Protein AF-A0A966PSP2-F1 (afdb_monomer_lite)

Foldseek 3Di:
DPPPAAAFPDWDWKWWWDFDDDPNHTDDVRTDIGTAAEDDPVRVVPDPDQAAEDQAFRYWYWADDDRHIDIRTPPHHPDTDMDTDGHGDQDDDPDPPDDGDDPPLVVQLVVLVVVLVCCVVPPPPDPVVNVVSVVSNVVSVVVVCVVPDDDDDDDDDRVVVVPDDDPPPVVVVPPDDD

Structure (mmCIF, N/CA/C/O backbone):
data_AF-A0A966PSP2-F1
#
_entry.id   AF-A0A966PSP2-F1
#
loop_
_atom_site.group_PDB
_atom_site.id
_atom_site.type_symbol
_atom_site.label_atom_id
_atom_site.label_alt_id
_atom_site.label_comp_id
_atom_site.label_asym_id
_atom_site.label_entity_id
_atom_site.label_seq_id
_atom_site.pdbx_PDB_ins_code
_atom_site.Cartn_x
_atom_site.Cartn_y
_atom_site.Cartn_z
_atom_site.occupancy
_atom_site.B_iso_or_equiv
_atom_site.auth_seq_id
_atom_site.auth_comp_id
_atom_site.auth_asym_id
_atom_site.auth_atom_id
_atom_site.pdbx_PDB_model_num
ATOM 1 N N . ILE A 1 1 ? 14.839 -14.785 12.784 1.00 37.47 1 ILE A N 1
ATOM 2 C CA . ILE A 1 1 ? 13.387 -14.972 12.553 1.00 37.47 1 ILE A CA 1
ATOM 3 C C . ILE A 1 1 ? 13.101 -14.516 11.134 1.00 37.47 1 ILE A C 1
ATOM 5 O O . ILE A 1 1 ? 13.043 -13.318 10.885 1.00 37.47 1 ILE A O 1
ATOM 9 N N . THR A 1 2 ? 13.016 -15.455 10.194 1.00 38.09 2 THR A N 1
ATOM 10 C CA . THR A 1 2 ? 12.579 -15.176 8.820 1.00 38.09 2 THR A CA 1
ATOM 11 C C . THR A 1 2 ? 11.066 -15.062 8.875 1.00 38.09 2 THR A C 1
ATOM 13 O O . THR A 1 2 ? 10.329 -16.026 8.717 1.00 38.09 2 THR A O 1
ATOM 16 N N . ALA A 1 3 ? 10.607 -13.889 9.283 1.00 43.69 3 ALA A N 1
ATOM 17 C CA . ALA A 1 3 ? 9.203 -13.560 9.303 1.00 43.69 3 ALA A CA 1
ATOM 18 C C . ALA A 1 3 ? 8.722 -13.541 7.847 1.00 43.69 3 ALA A C 1
ATOM 20 O O . ALA A 1 3 ? 8.945 -12.547 7.160 1.00 43.69 3 ALA A O 1
ATOM 21 N N . TYR A 1 4 ? 8.093 -14.623 7.378 1.00 49.03 4 TYR A N 1
ATOM 22 C CA . TYR A 1 4 ? 7.343 -14.592 6.126 1.00 49.03 4 TYR A CA 1
ATOM 23 C C . TYR A 1 4 ? 6.356 -13.430 6.241 1.00 49.03 4 TYR A C 1
ATOM 25 O O . TYR A 1 4 ? 5.572 -13.350 7.189 1.00 49.03 4 TYR A O 1
ATOM 33 N N . TYR A 1 5 ? 6.527 -12.430 5.384 1.00 59.28 5 TYR A N 1
ATOM 34 C CA . TYR A 1 5 ? 5.591 -11.325 5.325 1.00 59.28 5 TYR A CA 1
ATOM 35 C C . TYR A 1 5 ? 4.321 -11.855 4.676 1.00 59.28 5 TYR A C 1
ATOM 37 O O . TYR A 1 5 ? 4.393 -12.538 3.654 1.00 59.28 5 TYR A O 1
ATOM 45 N N . GLU A 1 6 ? 3.182 -11.567 5.302 1.00 68.31 6 GLU A N 1
ATOM 46 C CA . GLU A 1 6 ? 1.876 -11.906 4.750 1.00 68.31 6 GLU A CA 1
ATOM 47 C C . GLU A 1 6 ? 1.758 -11.376 3.327 1.00 68.31 6 GLU A C 1
ATOM 49 O O . GLU A 1 6 ? 2.270 -10.292 3.013 1.00 68.31 6 GLU A O 1
ATOM 54 N N . ARG A 1 7 ? 1.073 -12.137 2.467 1.00 80.81 7 ARG A N 1
ATOM 55 C CA . ARG A 1 7 ? 0.858 -11.704 1.089 1.00 80.81 7 ARG A CA 1
ATOM 56 C C . ARG A 1 7 ? 0.189 -10.319 1.088 1.00 80.81 7 ARG A C 1
ATOM 58 O O . ARG A 1 7 ? -0.765 -10.095 1.842 1.00 80.81 7 ARG A O 1
ATOM 65 N N . PRO A 1 8 ? 0.665 -9.387 0.252 1.00 84.38 8 PRO A N 1
ATOM 66 C CA . PRO A 1 8 ? -0.036 -8.137 0.017 1.00 84.38 8 PRO A CA 1
ATOM 67 C C . PRO A 1 8 ? -1.492 -8.366 -0.394 1.00 84.38 8 PRO A C 1
ATOM 69 O O . PRO A 1 8 ? -1.784 -9.239 -1.199 1.00 84.38 8 PRO A O 1
ATOM 72 N N . LEU A 1 9 ? -2.416 -7.562 0.120 1.00 85.31 9 LEU A N 1
ATOM 73 C CA . LEU A 1 9 ? -3.762 -7.457 -0.438 1.00 85.31 9 LEU A CA 1
ATOM 74 C C . LEU A 1 9 ? -3.712 -6.689 -1.764 1.00 85.31 9 LEU A C 1
ATOM 76 O O . LEU A 1 9 ? -4.319 -7.088 -2.753 1.00 85.31 9 LEU A O 1
ATOM 80 N N . THR A 1 10 ? -2.958 -5.592 -1.768 1.00 86.31 10 THR A N 1
ATOM 81 C CA . THR A 1 10 ? -2.752 -4.710 -2.915 1.00 86.31 10 THR A CA 1
ATOM 82 C C . THR A 1 10 ? -1.342 -4.128 -2.877 1.00 86.31 10 THR A C 1
ATOM 84 O O . THR A 1 10 ? -0.742 -3.947 -1.809 1.00 86.31 10 THR A O 1
ATOM 87 N N . ILE A 1 11 ? -0.812 -3.818 -4.061 1.00 88.69 11 ILE A N 1
ATOM 88 C CA . ILE A 1 11 ? 0.387 -2.996 -4.225 1.00 88.69 11 ILE A CA 1
ATOM 89 C C . ILE A 1 11 ? -0.086 -1.593 -4.587 1.00 88.69 11 ILE A C 1
ATOM 91 O O . ILE A 1 11 ? -0.867 -1.420 -5.515 1.00 88.69 11 ILE A O 1
ATOM 95 N N . GLU A 1 12 ? 0.350 -0.607 -3.814 1.00 86.81 12 GLU A N 1
ATOM 96 C CA . GLU A 1 12 ? -0.158 0.768 -3.867 1.00 86.81 12 GLU A CA 1
ATOM 97 C C . GLU A 1 12 ? 0.758 1.683 -4.662 1.00 86.81 12 GLU A C 1
ATOM 99 O O . GLU A 1 12 ? 0.314 2.521 -5.440 1.00 86.81 12 GLU A O 1
ATOM 104 N N . SER A 1 13 ? 2.059 1.515 -4.463 1.00 87.25 13 SER A N 1
ATOM 105 C CA . SER A 1 13 ? 3.078 2.189 -5.246 1.00 87.25 13 SER A CA 1
ATOM 106 C C . SER A 1 13 ? 4.341 1.344 -5.277 1.00 87.25 13 SER A C 1
ATOM 108 O O . SER A 1 13 ? 4.594 0.514 -4.398 1.00 87.25 13 SER A O 1
ATOM 110 N N . ALA A 1 14 ? 5.128 1.550 -6.323 1.00 90.38 14 ALA A N 1
ATOM 111 C CA . ALA A 1 14 ? 6.399 0.883 -6.499 1.00 90.38 14 ALA A CA 1
ATOM 112 C C . ALA A 1 14 ? 7.386 1.817 -7.199 1.00 90.38 14 ALA A C 1
ATOM 114 O O . ALA A 1 14 ? 7.002 2.634 -8.041 1.00 90.38 14 ALA A O 1
ATOM 115 N N . PHE A 1 15 ? 8.663 1.674 -6.866 1.00 90.12 15 PHE A N 1
ATOM 116 C CA . PHE A 1 15 ? 9.752 2.280 -7.621 1.00 90.12 15 PHE A CA 1
ATOM 117 C C . PHE A 1 15 ? 10.919 1.303 -7.726 1.00 90.12 15 PHE A C 1
ATOM 119 O O . PHE A 1 15 ? 11.088 0.420 -6.881 1.00 90.12 15 PHE A O 1
ATOM 126 N N . VAL A 1 16 ? 11.717 1.462 -8.776 1.00 91.31 16 VAL A N 1
ATOM 127 C CA . VAL A 1 16 ? 13.003 0.780 -8.914 1.00 91.31 16 VAL A CA 1
ATOM 128 C C . VAL A 1 16 ? 14.114 1.770 -8.620 1.00 91.31 16 VAL A C 1
ATOM 130 O O . VAL A 1 16 ? 14.153 2.858 -9.191 1.00 91.31 16 VAL A O 1
ATOM 133 N N . ARG A 1 17 ? 15.023 1.385 -7.733 1.00 88.38 17 ARG A N 1
ATOM 134 C CA . ARG A 1 17 ? 16.259 2.104 -7.469 1.00 88.38 17 ARG A CA 1
ATOM 135 C C . ARG A 1 17 ? 17.380 1.484 -8.282 1.00 88.38 17 ARG A C 1
ATOM 137 O O . ARG A 1 17 ? 17.644 0.286 -8.182 1.00 88.38 17 ARG A O 1
ATOM 144 N N . VAL A 1 18 ? 18.068 2.303 -9.065 1.00 86.19 18 VAL A N 1
ATOM 145 C CA . VAL A 1 18 ? 19.284 1.908 -9.780 1.00 86.19 18 VAL A CA 1
ATOM 146 C C . VAL A 1 18 ? 20.471 2.566 -9.093 1.00 86.19 18 VAL A C 1
ATOM 148 O O . VAL A 1 18 ? 20.530 3.790 -8.961 1.00 86.19 18 VAL A O 1
ATOM 151 N N . THR A 1 19 ? 21.420 1.759 -8.628 1.00 81.12 19 THR A N 1
ATOM 152 C CA . THR A 1 19 ? 22.659 2.261 -8.032 1.00 81.12 19 THR A CA 1
ATOM 153 C C . THR A 1 19 ? 23.513 2.913 -9.112 1.00 81.12 19 THR A C 1
ATOM 155 O O . THR A 1 19 ? 23.855 2.270 -10.103 1.00 81.12 19 THR A O 1
ATOM 158 N N . THR A 1 20 ? 23.890 4.176 -8.923 1.00 78.56 20 THR A N 1
ATOM 159 C CA . THR A 1 20 ? 24.878 4.809 -9.799 1.00 78.56 20 THR A CA 1
ATOM 160 C C . THR A 1 20 ? 26.285 4.434 -9.351 1.00 78.56 20 THR A C 1
ATOM 162 O O . THR A 1 20 ? 26.618 4.425 -8.161 1.00 78.56 20 THR A O 1
ATOM 165 N N . THR A 1 21 ? 27.119 4.092 -10.325 1.00 77.81 21 THR A N 1
ATOM 166 C CA . THR A 1 21 ? 28.537 3.807 -10.119 1.00 77.81 21 THR A CA 1
ATOM 167 C C . THR A 1 21 ? 29.365 4.870 -10.820 1.00 77.81 21 THR A C 1
ATOM 169 O O . THR A 1 21 ? 29.088 5.190 -11.975 1.00 77.81 21 THR A O 1
ATOM 172 N N . SER A 1 22 ? 30.409 5.370 -10.164 1.00 74.00 22 SER A N 1
ATOM 173 C CA . SER A 1 22 ? 31.450 6.183 -10.800 1.00 74.00 22 SER A CA 1
ATOM 174 C C . SER A 1 22 ? 32.727 5.353 -10.854 1.00 74.00 22 SER A C 1
ATOM 176 O O . SER A 1 22 ? 33.163 4.836 -9.827 1.00 74.00 22 SER A O 1
ATOM 178 N N . ASN A 1 23 ? 33.295 5.159 -12.048 1.00 78.88 23 ASN A N 1
ATOM 179 C CA . ASN A 1 23 ? 34.498 4.339 -12.262 1.00 78.88 23 ASN A CA 1
ATOM 180 C C . ASN A 1 23 ? 34.408 2.914 -11.668 1.00 78.88 23 ASN A C 1
ATOM 182 O O . ASN A 1 23 ? 35.381 2.395 -11.129 1.00 78.88 23 ASN A O 1
ATOM 186 N N . GLY A 1 24 ? 33.227 2.286 -11.731 1.00 72.69 24 GLY A N 1
ATOM 187 C CA . GLY A 1 24 ? 32.996 0.936 -11.196 1.00 72.69 24 GLY A CA 1
ATOM 188 C C . GLY A 1 24 ? 32.828 0.855 -9.673 1.00 72.69 24 GLY A C 1
ATOM 189 O O . GLY A 1 24 ? 32.656 -0.240 -9.145 1.00 72.69 24 GLY A O 1
ATOM 190 N N . VAL A 1 25 ? 32.831 1.990 -8.962 1.00 76.56 25 VAL A N 1
ATOM 191 C CA . VAL A 1 25 ? 32.593 2.056 -7.513 1.00 76.56 25 VAL A CA 1
ATOM 192 C C . VAL A 1 25 ? 31.183 2.603 -7.242 1.00 76.56 25 VAL A C 1
ATOM 194 O O . VAL A 1 25 ? 30.830 3.652 -7.792 1.00 76.56 25 VAL A O 1
ATOM 197 N N . PRO A 1 26 ? 30.355 1.934 -6.412 1.00 72.19 26 PRO A N 1
ATOM 198 C CA . PRO A 1 26 ? 29.051 2.452 -6.004 1.00 72.19 26 PRO A CA 1
ATOM 199 C C . PRO A 1 26 ? 29.173 3.803 -5.295 1.00 72.19 26 PRO A C 1
ATOM 201 O O . PRO A 1 26 ? 29.952 3.951 -4.352 1.00 72.19 26 PRO A O 1
ATOM 204 N N . ILE A 1 27 ? 28.380 4.786 -5.717 1.00 75.50 27 ILE A N 1
ATOM 205 C CA . ILE A 1 27 ? 28.307 6.077 -5.029 1.00 75.50 27 ILE A CA 1
ATOM 206 C C . ILE A 1 27 ? 27.427 5.907 -3.786 1.00 75.50 27 ILE A C 1
ATOM 208 O O . ILE A 1 27 ? 26.255 5.538 -3.889 1.00 75.50 27 ILE A O 1
ATOM 212 N N . TYR A 1 28 ? 27.968 6.192 -2.599 1.00 68.31 28 TYR A N 1
ATOM 213 C CA . TYR A 1 28 ? 27.199 6.141 -1.354 1.00 68.31 28 TYR A CA 1
ATOM 214 C C . TYR A 1 28 ? 26.069 7.182 -1.392 1.00 68.31 28 TYR A C 1
ATOM 216 O O . TYR A 1 28 ? 26.324 8.378 -1.506 1.00 68.31 28 TYR A O 1
ATOM 224 N N . GLY A 1 29 ? 24.814 6.725 -1.348 1.00 70.00 29 GLY A N 1
ATOM 225 C CA . GLY A 1 29 ? 23.630 7.583 -1.499 1.00 70.00 29 GLY A CA 1
ATOM 226 C C . GLY A 1 29 ? 23.283 7.980 -2.943 1.00 70.00 29 GLY A C 1
ATOM 227 O O . GLY A 1 29 ? 22.323 8.715 -3.146 1.00 70.00 29 GLY A O 1
ATOM 228 N N . GLY A 1 30 ? 24.010 7.483 -3.950 1.00 70.62 30 GLY A N 1
ATOM 229 C CA . GLY A 1 30 ? 23.786 7.783 -5.369 1.00 70.62 30 GLY A CA 1
ATOM 230 C C . GLY A 1 30 ? 22.780 6.851 -6.054 1.00 70.62 30 GLY A C 1
ATOM 231 O O . GLY A 1 30 ? 23.089 6.283 -7.096 1.00 70.62 30 GLY A O 1
ATOM 232 N N . GLY A 1 31 ? 21.600 6.622 -5.482 1.00 78.00 31 GLY A N 1
ATOM 233 C CA . GLY A 1 31 ? 20.544 5.844 -6.145 1.00 78.00 31 GLY A CA 1
ATOM 234 C C . GLY A 1 31 ? 19.638 6.740 -6.990 1.00 78.00 31 GLY A C 1
ATOM 235 O O . GLY A 1 31 ? 19.180 7.765 -6.492 1.00 78.00 31 GLY A O 1
ATOM 236 N N . LEU A 1 32 ? 19.365 6.364 -8.241 1.00 83.19 32 LEU A N 1
ATOM 237 C CA . LEU A 1 32 ? 18.299 6.983 -9.033 1.00 83.19 32 LEU A CA 1
ATOM 238 C C . LEU A 1 32 ? 17.023 6.156 -8.891 1.00 83.19 32 LEU A C 1
ATOM 240 O O . LEU A 1 32 ? 17.025 4.962 -9.193 1.00 83.19 32 LEU A O 1
ATOM 244 N N . ASP A 1 33 ? 15.948 6.804 -8.447 1.00 87.75 33 ASP A N 1
ATOM 245 C CA . ASP A 1 33 ? 14.643 6.175 -8.261 1.00 87.75 33 ASP A CA 1
ATOM 246 C C . ASP A 1 33 ? 13.750 6.451 -9.472 1.00 87.75 33 ASP A C 1
ATOM 248 O O . ASP A 1 33 ? 13.462 7.602 -9.807 1.00 87.75 33 ASP A O 1
ATOM 252 N N . TYR A 1 34 ? 13.287 5.382 -10.118 1.00 86.62 34 TYR A N 1
ATOM 253 C CA . TYR A 1 34 ? 12.363 5.445 -11.243 1.00 86.62 34 TYR A CA 1
ATOM 254 C C . TYR A 1 34 ? 10.989 4.914 -10.826 1.00 86.62 34 TYR A C 1
ATOM 256 O O . TYR A 1 34 ? 10.898 3.809 -10.278 1.00 86.62 34 TYR A O 1
ATOM 264 N N . PRO A 1 35 ? 9.904 5.667 -11.077 1.00 87.38 35 PRO A N 1
ATOM 265 C CA . PRO A 1 35 ? 8.562 5.221 -10.738 1.00 87.38 35 PRO A CA 1
ATOM 266 C C . PRO A 1 35 ? 8.158 4.023 -11.599 1.00 87.38 35 PRO A C 1
ATOM 268 O O . PRO A 1 35 ? 8.449 3.973 -12.795 1.00 87.38 35 PRO A O 1
ATOM 271 N N . ILE A 1 36 ? 7.440 3.084 -10.987 1.00 89.44 36 ILE A N 1
ATOM 272 C CA . ILE A 1 36 ? 6.840 1.943 -11.674 1.00 89.44 36 ILE A CA 1
ATOM 273 C C . ILE A 1 36 ? 5.330 2.146 -11.728 1.00 89.44 36 ILE A C 1
ATOM 275 O O . ILE A 1 36 ? 4.696 2.534 -10.747 1.00 89.44 36 ILE A O 1
ATOM 279 N N . THR A 1 37 ? 4.751 1.844 -12.884 1.00 90.12 37 THR A N 1
ATOM 280 C CA . THR A 1 37 ? 3.299 1.818 -13.058 1.00 90.12 37 THR A CA 1
ATOM 281 C C . THR A 1 37 ? 2.745 0.478 -12.590 1.00 90.12 37 THR A C 1
ATOM 283 O O . THR A 1 37 ? 3.198 -0.569 -13.046 1.00 90.12 37 THR A O 1
ATOM 286 N N . ILE A 1 38 ? 1.747 0.495 -11.712 1.00 90.44 38 ILE A N 1
ATOM 287 C CA . ILE A 1 38 ? 1.013 -0.715 -11.331 1.00 90.44 38 ILE A CA 1
ATOM 288 C C . ILE A 1 38 ? -0.127 -0.904 -12.327 1.00 90.44 38 ILE A C 1
ATOM 290 O O . ILE A 1 38 ? -0.952 -0.010 -12.492 1.00 90.44 38 ILE A O 1
ATOM 294 N N . LEU A 1 39 ? -0.137 -2.051 -12.993 1.00 90.62 39 LEU A N 1
ATOM 295 C CA . LEU A 1 39 ? -1.102 -2.413 -14.019 1.00 90.62 39 LEU A CA 1
ATOM 296 C C . LEU A 1 39 ? -2.207 -3.288 -13.438 1.00 90.62 39 LEU A C 1
ATOM 298 O O . LEU A 1 39 ? -1.964 -4.152 -12.590 1.00 90.62 39 LEU A O 1
ATOM 302 N N . SER A 1 40 ? -3.411 -3.097 -13.959 1.00 90.62 40 SER A N 1
ATOM 303 C CA . SER A 1 40 ? -4.499 -4.068 -13.882 1.00 90.62 40 SER A CA 1
ATOM 304 C C . SER A 1 40 ? -4.239 -5.272 -14.799 1.00 90.62 40 SER A C 1
ATOM 306 O O . SER A 1 40 ? -3.327 -5.264 -15.631 1.00 90.62 40 SER A O 1
ATOM 308 N N . LEU A 1 41 ? -5.050 -6.324 -14.653 1.00 89.25 41 LEU A N 1
ATOM 309 C CA . LEU A 1 41 ? -4.953 -7.516 -15.501 1.00 89.25 41 LEU A CA 1
ATOM 310 C C . LEU A 1 41 ? -5.153 -7.170 -16.985 1.00 89.25 41 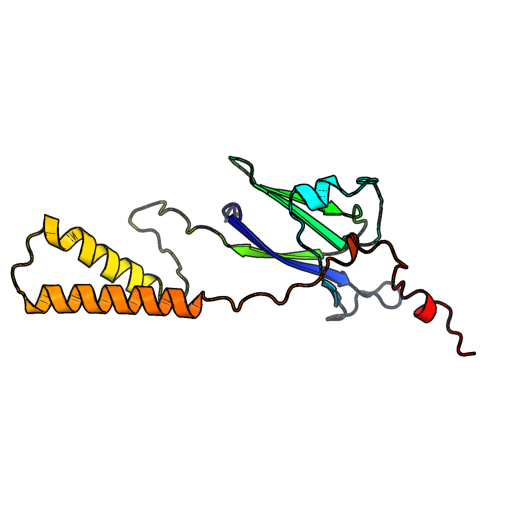LEU A C 1
ATOM 312 O O . LEU A 1 41 ? -4.350 -7.580 -17.814 1.00 89.25 41 LEU A O 1
ATOM 316 N N . GLU A 1 42 ? -6.169 -6.367 -17.302 1.00 88.94 42 GLU A N 1
ATOM 317 C CA . GLU A 1 42 ? -6.499 -5.971 -18.678 1.00 88.94 42 GLU A CA 1
ATOM 318 C C . GLU A 1 42 ? -5.356 -5.177 -19.328 1.00 88.94 42 GLU A C 1
ATOM 320 O O . GLU A 1 42 ? -4.954 -5.441 -20.462 1.00 88.94 42 GLU A O 1
ATOM 325 N N . GLU A 1 43 ? -4.760 -4.240 -18.587 1.00 87.44 43 GLU A N 1
ATOM 326 C CA . GLU A 1 43 ? -3.613 -3.471 -19.073 1.00 87.44 43 GLU A CA 1
ATOM 327 C C . GLU A 1 43 ? -2.387 -4.364 -19.265 1.00 87.44 43 GLU A C 1
ATOM 329 O O . GLU A 1 43 ? -1.665 -4.221 -20.253 1.00 87.44 43 GLU A O 1
ATOM 334 N N . TYR A 1 44 ? -2.164 -5.324 -18.364 1.00 87.88 44 TYR A N 1
ATOM 335 C CA . TYR A 1 44 ? -1.097 -6.300 -18.530 1.00 87.88 44 TYR A CA 1
ATOM 336 C C . TYR A 1 44 ? -1.315 -7.161 -19.779 1.00 87.88 44 TYR A C 1
ATOM 338 O O . TYR A 1 44 ? -0.370 -7.382 -20.537 1.00 87.88 44 TYR A O 1
ATOM 346 N N . GLU A 1 45 ? -2.533 -7.643 -20.024 1.00 88.19 45 GLU A N 1
ATOM 347 C CA . GLU A 1 45 ? -2.912 -8.417 -21.214 1.00 88.19 45 GLU A CA 1
ATOM 348 C C . GLU A 1 45 ? -2.742 -7.632 -22.518 1.00 88.19 45 GLU A C 1
ATOM 350 O O . GLU A 1 45 ? -2.309 -8.213 -23.511 1.00 88.19 45 GLU A O 1
ATOM 355 N N . SER A 1 46 ? -2.971 -6.316 -22.497 1.00 87.94 46 SER A N 1
ATOM 356 C CA . SER A 1 46 ? -2.781 -5.441 -23.663 1.00 87.94 46 SER A CA 1
ATOM 357 C C . SER A 1 46 ? -1.319 -5.314 -24.125 1.00 87.94 46 SER A C 1
ATOM 359 O O . SER A 1 46 ? -1.055 -4.922 -25.265 1.00 87.94 46 SER A O 1
ATOM 361 N N . ILE A 1 47 ? -0.349 -5.672 -23.275 1.00 86.19 47 ILE A N 1
ATOM 362 C CA . ILE A 1 47 ? 1.070 -5.672 -23.641 1.00 86.19 47 ILE A CA 1
ATOM 363 C C . ILE A 1 47 ? 1.339 -6.806 -24.635 1.00 86.19 47 ILE A C 1
ATOM 365 O O . ILE A 1 47 ? 1.361 -7.981 -24.263 1.00 86.19 47 ILE A O 1
ATOM 369 N N . GLY A 1 48 ? 1.636 -6.440 -25.885 1.00 86.06 48 GLY A N 1
ATOM 370 C CA . GLY A 1 48 ? 1.924 -7.399 -26.955 1.00 86.06 48 GLY A CA 1
ATOM 371 C C . GLY A 1 48 ? 3.188 -8.238 -26.722 1.00 86.06 48 GLY A C 1
ATOM 372 O O . GLY A 1 48 ? 3.140 -9.461 -26.818 1.00 86.06 48 GLY A O 1
ATOM 373 N N . LEU A 1 49 ? 4.325 -7.609 -26.384 1.00 86.75 49 LEU A N 1
ATOM 374 C CA . LEU A 1 49 ? 5.601 -8.309 -26.157 1.00 86.75 49 LEU A CA 1
ATOM 375 C C . LEU A 1 49 ? 5.983 -8.326 -24.671 1.00 86.75 49 LEU A C 1
ATOM 377 O O . LEU A 1 49 ? 6.658 -7.424 -24.170 1.00 86.75 49 LEU A O 1
ATOM 381 N N . LYS A 1 50 ? 5.589 -9.390 -23.967 1.00 85.12 50 LYS A N 1
ATOM 382 C CA . LYS A 1 50 ? 5.853 -9.561 -22.525 1.00 85.12 50 LYS A CA 1
ATOM 383 C C . LYS A 1 50 ? 7.300 -9.953 -22.199 1.00 85.12 50 LYS A C 1
ATOM 385 O O . LYS A 1 50 ? 7.770 -9.660 -21.109 1.00 85.12 50 LYS A O 1
ATOM 390 N N . SER A 1 51 ? 8.015 -10.573 -23.140 1.00 88.19 51 SER A N 1
ATOM 391 C CA . SER A 1 51 ? 9.411 -11.015 -22.981 1.00 88.19 51 SER A CA 1
ATOM 392 C C . SER A 1 51 ? 10.447 -9.946 -23.347 1.00 88.19 51 SER A C 1
ATOM 394 O O . SER A 1 51 ? 11.622 -10.264 -23.532 1.00 88.19 51 SER A O 1
ATOM 396 N N . LEU A 1 52 ? 10.026 -8.688 -23.514 1.00 88.88 52 LEU A N 1
ATOM 397 C CA . LEU A 1 52 ? 10.937 -7.582 -23.785 1.00 88.88 52 LEU A CA 1
ATOM 398 C C . LEU A 1 52 ? 11.927 -7.451 -22.622 1.00 88.88 52 LEU A C 1
ATOM 400 O O . LEU A 1 52 ? 11.503 -7.318 -21.478 1.00 88.88 52 LEU A O 1
ATOM 404 N N . ASN A 1 53 ? 13.227 -7.467 -22.909 1.00 89.12 53 ASN A N 1
ATOM 405 C CA . ASN A 1 53 ? 14.257 -7.207 -21.906 1.00 89.12 53 ASN A CA 1
ATOM 406 C C . ASN A 1 53 ? 14.519 -5.702 -21.809 1.00 89.12 53 ASN A C 1
ATOM 408 O O . ASN A 1 53 ? 14.541 -5.003 -22.823 1.00 89.12 53 ASN A O 1
ATOM 412 N N . GLY A 1 54 ? 14.732 -5.208 -20.593 1.00 85.69 54 GLY A N 1
ATOM 413 C CA . GLY A 1 54 ? 15.086 -3.818 -20.334 1.00 85.69 54 GLY A CA 1
ATOM 414 C C . GLY A 1 54 ? 16.052 -3.699 -19.157 1.00 85.69 54 GLY A C 1
ATOM 415 O O . GLY A 1 54 ? 16.166 -4.621 -18.349 1.00 85.69 54 GLY A O 1
ATOM 416 N N . PRO A 1 55 ? 16.767 -2.572 -19.032 1.00 85.88 55 PRO A N 1
ATOM 417 C CA . PRO A 1 55 ? 17.717 -2.395 -17.940 1.00 85.88 55 PRO A CA 1
ATOM 418 C C . PRO A 1 55 ? 17.016 -2.377 -16.571 1.00 85.88 55 PRO A C 1
ATOM 420 O O . PRO A 1 55 ? 17.564 -2.905 -15.613 1.00 85.88 55 PRO A O 1
ATOM 423 N N . TRP A 1 56 ? 15.791 -1.853 -16.486 1.00 87.38 56 TRP A N 1
ATOM 424 C CA . TRP A 1 56 ? 14.947 -1.843 -15.285 1.00 87.38 56 TRP A CA 1
ATOM 425 C C . TRP A 1 56 ? 13.458 -1.930 -15.677 1.00 87.38 56 TRP A C 1
ATOM 427 O O . TRP A 1 56 ? 13.114 -1.624 -16.828 1.00 87.38 56 TRP A O 1
ATOM 437 N N . PRO A 1 57 ? 12.556 -2.338 -14.763 1.00 91.12 57 PRO A N 1
ATOM 438 C CA . PRO A 1 57 ? 11.140 -2.473 -15.074 1.00 91.12 57 PRO A CA 1
ATOM 439 C C . PRO A 1 57 ? 10.448 -1.104 -15.045 1.00 91.12 57 PRO A C 1
ATOM 441 O O . PRO A 1 57 ? 10.800 -0.226 -14.259 1.00 91.12 57 PRO A O 1
ATOM 444 N N . LYS A 1 58 ? 9.444 -0.927 -15.904 1.00 88.81 58 LYS A N 1
ATOM 445 C CA . LYS A 1 58 ? 8.603 0.283 -15.980 1.00 88.81 58 LYS A CA 1
ATOM 446 C C . LYS A 1 58 ? 7.181 0.034 -15.476 1.00 88.81 58 LYS A C 1
ATOM 448 O O . LYS A 1 58 ? 6.503 0.965 -15.044 1.00 88.81 58 LYS A O 1
ATOM 453 N N . ALA A 1 59 ? 6.738 -1.217 -15.523 1.00 90.50 59 ALA A N 1
ATOM 454 C CA . ALA A 1 59 ? 5.421 -1.650 -15.105 1.00 90.50 59 ALA A CA 1
ATOM 455 C C . ALA A 1 59 ? 5.493 -2.904 -14.232 1.00 90.50 59 ALA A C 1
ATOM 457 O O . ALA A 1 59 ? 6.415 -3.718 -14.347 1.00 90.50 59 ALA A O 1
ATOM 458 N N . LEU A 1 60 ? 4.486 -3.053 -13.383 1.00 92.69 60 LEU A N 1
ATOM 459 C CA . LEU A 1 60 ? 4.301 -4.183 -12.497 1.00 92.69 60 LEU A CA 1
ATOM 460 C C . LEU A 1 60 ? 2.841 -4.621 -12.547 1.00 92.69 60 LEU A C 1
ATOM 462 O O . LEU A 1 60 ? 1.949 -3.798 -12.384 1.00 92.69 60 LEU A O 1
ATOM 466 N N . TYR A 1 61 ? 2.603 -5.915 -12.708 1.00 92.06 61 TYR A N 1
ATOM 467 C CA . TYR A 1 61 ? 1.295 -6.529 -12.516 1.00 92.06 61 TYR A CA 1
ATOM 468 C C . TYR A 1 61 ? 1.345 -7.449 -11.295 1.00 92.06 61 TYR A C 1
ATOM 470 O O . TYR A 1 61 ? 2.248 -8.279 -11.165 1.00 92.06 61 TYR A O 1
ATOM 478 N N . TYR A 1 62 ? 0.386 -7.284 -10.386 1.00 93.44 62 TYR A N 1
ATOM 479 C CA . TYR A 1 62 ? 0.256 -8.109 -9.191 1.00 93.44 62 TYR A CA 1
ATOM 480 C C . TYR A 1 62 ? -0.891 -9.105 -9.353 1.00 93.44 62 TYR A C 1
ATOM 482 O O . TYR A 1 62 ? -2.050 -8.707 -9.457 1.00 93.44 62 TYR A O 1
ATOM 490 N N . GLN A 1 63 ? -0.567 -10.398 -9.325 1.00 90.19 63 GLN A N 1
ATOM 491 C CA . GLN A 1 63 ? -1.543 -11.479 -9.326 1.00 90.19 63 GLN A CA 1
ATOM 492 C C . GLN A 1 63 ? -1.634 -12.101 -7.922 1.00 90.19 63 GLN A C 1
ATOM 494 O O . GLN A 1 63 ? -0.725 -12.833 -7.509 1.00 90.19 63 GLN A O 1
ATOM 499 N N . PRO A 1 64 ? -2.716 -11.844 -7.168 1.00 84.94 64 PRO A N 1
ATOM 500 C CA . PRO A 1 64 ? -2.917 -12.473 -5.870 1.00 84.94 64 PRO A CA 1
ATOM 501 C C . PRO A 1 64 ? -3.347 -13.938 -6.058 1.00 84.94 64 PRO A C 1
ATOM 503 O O . PRO A 1 64 ? -4.503 -14.203 -6.380 1.00 84.94 64 PRO A O 1
ATOM 506 N N . SER A 1 65 ? -2.442 -14.898 -5.838 1.00 81.94 65 SER A N 1
ATOM 507 C CA . SER A 1 65 ? -2.808 -16.326 -5.756 1.00 81.94 65 SER A CA 1
ATOM 508 C C . SER A 1 65 ? -3.128 -16.722 -4.311 1.00 81.94 65 SER A C 1
ATOM 510 O O . SER A 1 65 ? -2.908 -15.943 -3.381 1.00 81.94 65 SER A O 1
ATOM 512 N N . GLU A 1 66 ? -3.677 -17.923 -4.115 1.00 75.06 66 GLU A N 1
ATOM 513 C CA . GLU A 1 66 ? -4.206 -18.392 -2.825 1.00 75.06 66 GLU A CA 1
ATOM 514 C C . GLU A 1 66 ? -3.169 -18.344 -1.689 1.00 75.06 66 GLU A C 1
ATOM 516 O O . GLU A 1 66 ? -3.423 -17.729 -0.656 1.00 75.06 66 GLU A O 1
ATOM 521 N N . LEU A 1 67 ? -1.983 -18.919 -1.912 1.00 75.00 67 LEU A N 1
ATOM 522 C CA . LEU A 1 67 ? -0.905 -18.998 -0.916 1.00 75.00 67 LEU A CA 1
ATOM 523 C C . LEU A 1 67 ? 0.091 -17.835 -1.015 1.00 75.00 67 LEU A C 1
ATOM 525 O O . LEU A 1 67 ? 0.446 -17.231 -0.007 1.00 75.00 67 LEU A O 1
ATOM 529 N N . LEU A 1 68 ? 0.548 -17.513 -2.227 1.00 80.69 68 LEU A N 1
ATOM 530 C CA . LEU A 1 68 ? 1.540 -16.466 -2.484 1.00 80.69 68 LEU A CA 1
ATOM 531 C C . LEU A 1 68 ? 1.066 -15.548 -3.610 1.00 80.69 68 LEU A C 1
ATOM 533 O O . LEU A 1 68 ? 0.419 -15.984 -4.558 1.00 80.69 68 LEU A O 1
ATOM 537 N N . GLY A 1 69 ? 1.407 -14.266 -3.521 1.00 83.88 69 GLY A N 1
ATOM 538 C CA . GLY A 1 69 ? 1.204 -13.334 -4.625 1.00 83.88 69 GLY A CA 1
ATOM 539 C C . GLY A 1 69 ? 2.353 -13.411 -5.626 1.00 83.88 69 GLY A C 1
ATOM 540 O O . GLY A 1 69 ? 3.515 -13.400 -5.220 1.00 83.88 69 GLY A O 1
ATOM 541 N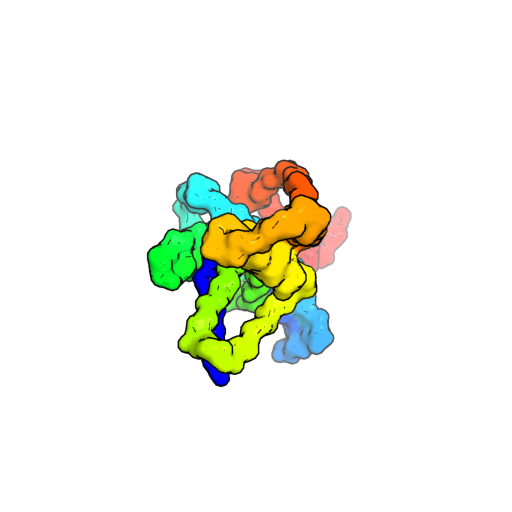 N . THR A 1 70 ? 2.038 -13.448 -6.918 1.00 89.12 70 THR A N 1
ATOM 542 C CA . THR A 1 70 ? 3.036 -13.397 -7.993 1.00 89.12 70 THR A CA 1
ATOM 543 C C . THR A 1 70 ? 3.102 -11.986 -8.556 1.00 89.12 70 THR A C 1
ATOM 545 O O . THR A 1 70 ? 2.079 -11.353 -8.812 1.00 89.12 70 THR A O 1
ATOM 548 N N . ILE A 1 71 ? 4.320 -11.489 -8.746 1.00 90.25 71 ILE A N 1
ATOM 549 C CA . ILE A 1 71 ? 4.583 -10.175 -9.324 1.00 90.25 71 ILE A CA 1
ATOM 550 C C . ILE A 1 71 ? 5.201 -10.378 -10.702 1.00 90.25 71 ILE A C 1
ATOM 552 O O . ILE A 1 71 ? 6.241 -11.022 -10.826 1.00 90.25 71 ILE A O 1
ATOM 556 N N . TYR A 1 72 ? 4.580 -9.795 -11.723 1.00 91.44 72 TYR A N 1
ATOM 557 C CA . TYR A 1 72 ? 5.097 -9.770 -13.084 1.00 91.44 72 TYR A CA 1
ATOM 558 C C . TYR A 1 72 ? 5.655 -8.392 -13.394 1.00 91.44 72 TYR A C 1
ATOM 560 O O . TYR A 1 72 ? 4.971 -7.382 -13.238 1.00 91.44 72 TYR A O 1
ATOM 568 N N . LEU A 1 73 ? 6.899 -8.360 -13.854 1.00 91.56 73 LEU A N 1
ATOM 569 C CA . LEU A 1 73 ? 7.612 -7.133 -14.176 1.00 91.56 73 LEU A CA 1
ATOM 570 C C . LEU A 1 73 ? 7.725 -6.975 -15.681 1.00 91.56 73 LEU A C 1
ATOM 572 O O . LEU A 1 73 ? 7.960 -7.948 -16.397 1.00 91.56 73 LEU A O 1
ATOM 576 N N . TRP A 1 74 ? 7.573 -5.743 -16.152 1.00 90.25 74 TRP A N 1
ATOM 577 C CA . TRP A 1 74 ? 7.760 -5.426 -17.557 1.00 90.25 74 TRP A CA 1
ATOM 578 C C . TRP A 1 74 ? 8.463 -4.074 -17.740 1.00 90.25 74 TRP A C 1
ATOM 580 O O . TRP A 1 74 ? 8.080 -3.099 -17.091 1.00 90.25 74 TRP A O 1
ATOM 590 N N . PRO A 1 75 ? 9.454 -3.953 -18.638 1.00 92.06 75 PRO A N 1
ATOM 591 C CA . PRO A 1 75 ? 10.195 -5.037 -19.296 1.00 92.06 75 PRO A CA 1
ATOM 592 C C . PRO A 1 75 ? 10.898 -5.960 -18.283 1.00 92.06 75 PRO A C 1
ATOM 594 O O . PRO A 1 75 ? 11.050 -5.587 -17.120 1.00 92.06 75 PRO A O 1
ATOM 597 N N . ASN A 1 76 ? 11.326 -7.148 -18.716 1.00 89.06 76 ASN A N 1
ATOM 598 C CA . ASN A 1 76 ? 12.110 -8.069 -17.895 1.00 89.06 76 ASN A CA 1
ATOM 599 C C . ASN A 1 76 ? 13.420 -7.380 -17.462 1.00 89.06 76 ASN A C 1
ATOM 601 O O . ASN A 1 76 ? 14.221 -7.032 -18.340 1.00 89.06 76 ASN A O 1
ATOM 605 N N . PRO A 1 77 ? 13.624 -7.123 -16.158 1.00 90.06 77 PRO A N 1
ATOM 606 C CA . PRO A 1 77 ? 14.710 -6.272 -15.700 1.00 90.06 77 PRO A CA 1
ATOM 607 C C . PRO A 1 77 ? 16.045 -7.018 -15.640 1.00 90.06 77 PRO A C 1
ATOM 609 O O . PRO A 1 77 ? 16.122 -8.130 -15.125 1.00 90.06 77 PRO A O 1
ATOM 612 N N . ALA A 1 78 ? 17.113 -6.374 -16.111 1.00 86.12 78 ALA A N 1
ATOM 613 C CA . ALA A 1 78 ? 18.480 -6.878 -15.965 1.00 86.12 78 ALA A CA 1
ATOM 614 C C . ALA A 1 78 ? 19.144 -6.444 -14.642 1.00 86.12 78 ALA A C 1
ATOM 616 O O . ALA A 1 78 ? 20.044 -7.124 -14.155 1.00 86.12 78 ALA A O 1
ATOM 617 N N . GLN A 1 79 ? 18.722 -5.309 -14.072 1.00 83.19 79 GLN A N 1
ATOM 618 C CA . GLN A 1 79 ? 19.278 -4.731 -12.845 1.00 83.19 79 GLN A CA 1
ATOM 619 C C . GLN A 1 79 ? 18.249 -3.868 -12.089 1.00 83.19 79 GLN A C 1
ATOM 621 O O . GLN A 1 79 ? 17.198 -3.504 -12.621 1.00 83.19 79 GLN A O 1
ATOM 626 N N . GLY A 1 80 ? 18.588 -3.505 -10.849 1.00 83.31 80 GLY A N 1
ATOM 627 C CA . GLY A 1 80 ? 17.813 -2.597 -9.997 1.00 83.31 80 GLY A CA 1
ATOM 628 C C . GLY A 1 80 ? 17.221 -3.271 -8.757 1.00 83.31 80 GLY A C 1
ATOM 629 O O . GLY A 1 80 ? 16.941 -4.468 -8.751 1.00 83.31 80 GLY A O 1
ATOM 630 N N . GLU A 1 81 ? 17.028 -2.484 -7.701 1.00 87.62 81 GLU A N 1
ATOM 631 C CA . GLU A 1 81 ? 16.339 -2.889 -6.474 1.00 87.62 81 GLU A CA 1
ATOM 632 C C . GLU A 1 81 ? 14.894 -2.390 -6.517 1.00 87.62 81 GLU A C 1
ATOM 634 O O . GLU A 1 81 ? 14.637 -1.211 -6.762 1.00 87.62 81 GLU A O 1
ATOM 639 N N . MET A 1 82 ? 13.933 -3.283 -6.292 1.00 88.44 82 MET A N 1
ATOM 640 C CA . MET A 1 82 ? 12.519 -2.928 -6.293 1.00 88.44 82 MET A CA 1
ATOM 641 C C . MET A 1 82 ? 12.024 -2.641 -4.880 1.00 88.44 82 MET A C 1
ATOM 643 O O . MET A 1 82 ? 12.084 -3.498 -4.001 1.00 88.44 82 MET A O 1
ATOM 647 N N . HIS A 1 83 ? 11.428 -1.467 -4.704 1.00 90.12 83 HIS A N 1
ATOM 648 C CA . HIS A 1 83 ? 10.751 -1.084 -3.476 1.00 90.12 83 HIS A CA 1
ATOM 649 C C . HIS A 1 83 ? 9.242 -1.072 -3.707 1.00 90.12 83 HIS A C 1
ATOM 651 O O . HIS A 1 83 ? 8.737 -0.357 -4.574 1.00 90.12 83 HIS A O 1
ATOM 657 N N . LEU A 1 84 ? 8.527 -1.876 -2.920 1.00 89.25 84 LEU A N 1
ATOM 658 C CA . LEU A 1 84 ? 7.079 -2.040 -2.998 1.00 89.25 84 LEU A CA 1
ATOM 659 C C . LEU A 1 84 ? 6.424 -1.502 -1.733 1.00 89.25 84 LEU A C 1
ATOM 661 O O . LEU A 1 84 ? 6.762 -1.917 -0.623 1.00 89.25 84 LEU A O 1
ATOM 665 N N . PHE A 1 85 ? 5.426 -0.645 -1.907 1.00 88.38 85 PHE A N 1
ATOM 666 C CA . PHE A 1 85 ? 4.548 -0.216 -0.830 1.00 88.38 85 PHE A CA 1
ATOM 667 C C . PHE A 1 85 ? 3.238 -0.968 -0.958 1.00 88.38 85 PHE A C 1
ATOM 669 O O . PHE A 1 85 ? 2.509 -0.834 -1.942 1.00 88.38 85 PHE A O 1
ATOM 676 N N . THR A 1 86 ? 2.962 -1.802 0.035 1.00 87.62 86 THR A N 1
ATOM 677 C CA . THR A 1 86 ? 1.879 -2.777 -0.025 1.00 87.62 86 THR A CA 1
ATOM 678 C C . THR A 1 86 ? 0.960 -2.651 1.175 1.00 87.62 86 THR A C 1
ATOM 680 O O . THR A 1 86 ? 1.381 -2.253 2.263 1.00 87.62 86 THR A O 1
ATOM 683 N N . GLN A 1 87 ? -0.314 -2.976 0.973 1.00 84.50 87 GLN A N 1
ATOM 684 C CA . GLN A 1 87 ? -1.240 -3.187 2.078 1.00 84.50 87 GLN A CA 1
ATOM 685 C C . GLN A 1 87 ? -1.165 -4.648 2.486 1.00 84.50 87 GLN A C 1
ATOM 687 O O . GLN A 1 87 ? -1.388 -5.528 1.661 1.00 84.50 87 GLN A O 1
ATOM 692 N N . THR A 1 88 ? -0.871 -4.915 3.751 1.00 81.00 88 THR A N 1
ATOM 693 C CA . THR A 1 88 ? -0.823 -6.272 4.297 1.00 81.00 88 THR A CA 1
ATOM 694 C C . THR A 1 88 ? -1.883 -6.445 5.373 1.00 81.00 88 THR A C 1
ATOM 696 O O . THR A 1 88 ? -2.338 -5.483 5.999 1.00 81.00 88 THR A O 1
ATOM 699 N N . ILE A 1 89 ? -2.311 -7.689 5.561 1.00 79.62 89 ILE A N 1
ATOM 700 C CA . ILE A 1 89 ? -3.233 -8.059 6.633 1.00 79.62 89 ILE A CA 1
ATOM 701 C C . ILE A 1 89 ? -2.436 -8.163 7.940 1.00 79.62 89 ILE A C 1
ATOM 703 O O . ILE A 1 89 ? -1.230 -8.425 7.934 1.00 79.62 89 ILE A O 1
ATOM 707 N N . PHE A 1 90 ? -3.102 -7.930 9.075 1.00 75.44 90 PHE A N 1
ATOM 708 C CA . PHE A 1 90 ? -2.496 -8.208 10.372 1.00 75.44 90 PHE A CA 1
ATOM 709 C C . PHE A 1 90 ? -2.141 -9.685 10.490 1.00 75.44 90 PHE A C 1
ATOM 711 O O . PHE A 1 90 ? -2.926 -10.550 10.111 1.00 75.44 90 PHE A O 1
ATOM 718 N N . ARG A 1 91 ? -0.965 -9.952 11.058 1.00 72.81 91 ARG A N 1
ATOM 719 C CA . ARG A 1 91 ? -0.553 -11.313 11.391 1.00 72.81 91 ARG A CA 1
ATOM 720 C C . ARG A 1 91 ? -1.506 -11.895 12.422 1.00 72.81 91 ARG A C 1
ATOM 722 O O . ARG A 1 91 ? -2.009 -11.175 13.285 1.00 72.81 91 ARG A O 1
ATOM 729 N N . GLU A 1 92 ? -1.715 -13.197 12.345 1.00 76.19 92 GLU A N 1
ATOM 730 C CA . GLU A 1 92 ? -2.448 -13.925 13.372 1.00 76.19 92 GLU A CA 1
ATOM 731 C C . GLU A 1 92 ? -1.629 -14.002 14.669 1.00 76.19 92 GLU A C 1
ATOM 733 O O . GLU A 1 92 ? -0.397 -13.902 14.670 1.00 76.19 92 GLU A O 1
ATOM 738 N N . PHE A 1 93 ? -2.319 -14.153 15.799 1.00 78.00 93 PHE A N 1
ATOM 739 C CA . PHE A 1 93 ? -1.662 -14.397 17.080 1.00 78.00 93 PHE A CA 1
ATOM 740 C C . PHE A 1 93 ? -1.234 -15.865 17.143 1.00 78.00 93 PHE A C 1
ATOM 742 O O . PHE A 1 93 ? -2.082 -16.751 17.095 1.00 78.00 93 PHE A O 1
ATOM 749 N N . GLY A 1 94 ? 0.074 -16.120 17.241 1.00 77.94 94 GLY A N 1
ATOM 750 C CA . GLY A 1 94 ? 0.612 -17.483 17.312 1.00 77.94 94 GLY A CA 1
ATOM 751 C C . GLY A 1 94 ? 0.430 -18.154 18.677 1.00 77.94 94 GLY A C 1
ATOM 752 O O . GLY A 1 94 ? 0.268 -19.368 18.752 1.00 77.94 94 GLY A O 1
ATOM 753 N N . ASP A 1 95 ? 0.436 -17.377 19.759 1.00 82.69 95 ASP A N 1
ATOM 754 C CA . ASP A 1 95 ? 0.240 -17.844 21.131 1.00 82.69 95 ASP A CA 1
ATOM 755 C C . ASP A 1 95 ? -0.431 -16.761 22.000 1.00 82.69 95 ASP A C 1
ATOM 757 O O . ASP A 1 95 ? -0.543 -15.593 21.623 1.00 82.69 95 ASP A O 1
ATOM 761 N N . LEU A 1 96 ? -0.904 -17.155 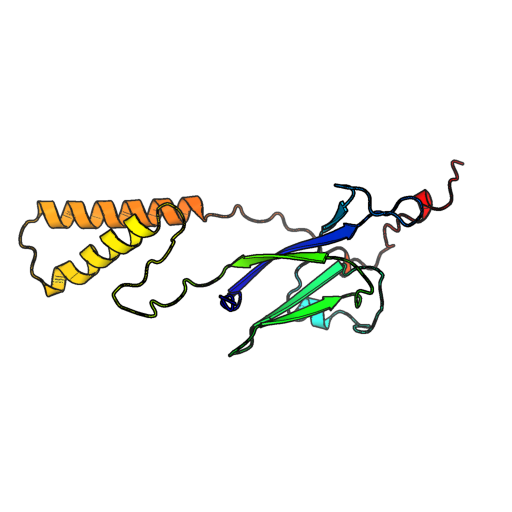23.188 1.00 81.88 96 LEU A N 1
ATOM 762 C CA . LEU A 1 96 ? -1.594 -16.253 24.124 1.00 81.88 96 LEU A CA 1
ATOM 763 C C . LEU A 1 96 ? -0.659 -15.183 24.720 1.00 81.88 96 LEU A C 1
ATOM 765 O O . LEU A 1 96 ? -1.120 -14.119 25.131 1.00 81.88 96 LEU A O 1
ATOM 769 N N . TYR A 1 97 ? 0.642 -15.471 24.788 1.00 85.00 97 TYR A N 1
ATOM 770 C CA . TYR A 1 97 ? 1.655 -14.606 25.404 1.00 85.00 97 TYR A CA 1
ATOM 771 C C . TYR A 1 97 ? 2.442 -13.776 24.381 1.00 85.00 97 TYR A C 1
ATOM 773 O O . TYR A 1 97 ? 3.321 -12.995 24.757 1.00 85.00 97 TYR A O 1
ATOM 781 N N . GLY A 1 98 ? 2.120 -13.921 23.097 1.00 77.50 98 GLY A N 1
ATOM 782 C CA . GLY A 1 98 ? 2.812 -13.281 21.996 1.00 77.50 98 GLY A CA 1
ATOM 783 C C . GLY A 1 98 ? 2.643 -11.776 22.023 1.00 77.50 98 GLY A C 1
ATOM 784 O O . GLY A 1 98 ? 1.533 -11.241 22.044 1.00 77.50 98 GLY A O 1
ATOM 785 N N . THR A 1 99 ? 3.765 -11.065 21.977 1.00 75.56 99 THR A N 1
ATOM 786 C CA . THR A 1 99 ? 3.736 -9.615 21.800 1.00 75.56 99 THR A CA 1
ATOM 787 C C . THR A 1 99 ? 3.503 -9.293 20.324 1.00 75.56 99 THR A C 1
ATOM 789 O O . THR A 1 99 ? 4.291 -9.671 19.460 1.00 75.56 99 THR A O 1
ATOM 792 N N . MET A 1 100 ? 2.410 -8.586 20.021 1.00 72.38 100 MET A N 1
ATOM 793 C CA . MET A 1 100 ? 2.114 -8.104 18.670 1.00 72.38 100 MET A CA 1
ATOM 794 C C . MET A 1 100 ? 2.301 -6.590 18.602 1.00 72.38 100 MET A C 1
ATOM 796 O O . MET A 1 100 ? 1.706 -5.837 19.375 1.00 72.38 100 MET A O 1
ATOM 800 N N . GLN A 1 101 ? 3.141 -6.146 17.669 1.00 79.19 101 GLN A N 1
ATOM 801 C CA . GLN A 1 101 ? 3.356 -4.729 17.399 1.00 79.19 101 GLN A CA 1
ATOM 802 C C . GLN A 1 101 ? 2.315 -4.250 16.390 1.00 79.19 101 GLN A C 1
ATOM 804 O O . GLN A 1 101 ? 2.261 -4.737 15.261 1.00 79.19 101 GLN A O 1
ATOM 809 N N . PHE A 1 102 ? 1.493 -3.289 16.804 1.00 79.69 102 PHE A N 1
ATOM 810 C CA . PHE A 1 102 ? 0.500 -2.657 15.945 1.00 79.69 102 PHE A CA 1
ATOM 811 C C . PHE A 1 102 ? 0.912 -1.224 15.606 1.00 79.69 102 PHE A C 1
ATOM 813 O O . PHE A 1 102 ? 1.498 -0.545 16.454 1.00 79.69 102 PHE A O 1
ATOM 820 N N . PRO A 1 103 ? 0.537 -0.714 14.421 1.00 79.88 103 PRO A N 1
ATOM 821 C CA . PRO A 1 103 ? 0.637 0.707 14.131 1.00 79.88 103 PRO A CA 1
ATOM 822 C C . PRO A 1 103 ? -0.156 1.543 15.145 1.00 79.88 103 PRO A C 1
ATOM 824 O O . PRO A 1 103 ? -1.114 1.075 15.774 1.00 79.88 103 PRO A O 1
ATOM 827 N N . GLN A 1 104 ? 0.233 2.807 15.297 1.00 81.31 104 GLN A N 1
ATOM 828 C CA . GLN A 1 104 ? -0.375 3.712 16.269 1.00 81.31 104 GLN A CA 1
ATOM 829 C C . GLN A 1 104 ? -1.906 3.780 16.109 1.00 81.31 104 GLN A C 1
ATOM 831 O O . GLN A 1 104 ? -2.436 3.848 15.003 1.00 81.31 104 GLN A O 1
ATOM 836 N N . GLY A 1 105 ? -2.631 3.750 17.230 1.00 82.88 105 GLY A N 1
ATOM 837 C CA . GLY A 1 105 ? -4.096 3.843 17.262 1.00 82.88 105 GLY A CA 1
ATOM 838 C C . GLY A 1 105 ? -4.845 2.516 17.083 1.00 82.88 105 GLY A C 1
ATOM 839 O O . GLY A 1 105 ? -5.973 2.399 17.568 1.00 82.88 105 GLY A O 1
ATOM 840 N N . TYR A 1 106 ? -4.225 1.482 16.503 1.00 87.31 106 TYR A N 1
ATOM 841 C CA . TYR A 1 106 ? -4.890 0.186 16.297 1.00 87.31 106 TYR A CA 1
ATOM 842 C C . TYR A 1 106 ? -5.175 -0.562 17.596 1.00 87.31 106 TYR A C 1
ATOM 844 O O . TYR A 1 106 ? -6.258 -1.120 17.741 1.00 87.31 106 TYR A O 1
ATOM 852 N N . ASN A 1 107 ? -4.272 -0.508 18.579 1.00 87.62 107 ASN A N 1
ATOM 853 C CA . ASN A 1 107 ? -4.498 -1.140 19.884 1.00 87.62 107 ASN A CA 1
ATOM 854 C C . ASN A 1 107 ? -5.759 -0.573 20.573 1.00 87.62 107 ASN A C 1
ATOM 856 O O . ASN A 1 107 ? -6.633 -1.321 21.012 1.00 87.62 107 ASN A O 1
ATOM 860 N N . MET A 1 108 ? -5.913 0.757 20.565 1.00 87.50 108 MET A N 1
ATOM 861 C CA . MET A 1 108 ? -7.096 1.424 21.111 1.00 87.50 108 MET A CA 1
ATOM 862 C C . MET A 1 108 ? -8.372 0.999 20.373 1.00 87.50 108 MET A C 1
ATOM 864 O O . MET A 1 108 ? -9.371 0.678 21.016 1.00 87.50 108 MET A O 1
ATOM 868 N N . ALA A 1 109 ? -8.348 0.961 19.040 1.00 90.94 109 ALA A N 1
ATOM 869 C CA . ALA A 1 109 ? -9.519 0.562 18.270 1.00 90.94 109 ALA A CA 1
ATOM 870 C C . ALA A 1 109 ? -9.904 -0.899 18.489 1.00 90.94 109 ALA A C 1
ATOM 872 O O . ALA A 1 109 ? -11.076 -1.169 18.740 1.00 90.94 109 ALA A O 1
ATOM 873 N N . LEU A 1 110 ? -8.942 -1.825 18.448 1.00 89.25 110 LEU A N 1
ATOM 874 C CA . LEU A 1 110 ? -9.190 -3.246 18.694 1.00 89.25 110 LEU A CA 1
ATOM 875 C C . LEU A 1 110 ? -9.804 -3.456 20.079 1.00 89.25 110 LEU A C 1
ATOM 877 O O . LEU A 1 110 ? -10.817 -4.143 20.202 1.00 89.25 110 LEU A O 1
ATOM 881 N N . ARG A 1 111 ? -9.269 -2.785 21.105 1.00 90.12 111 ARG A N 1
ATOM 882 C CA . ARG A 1 111 ? -9.778 -2.868 22.477 1.00 90.12 111 ARG A CA 1
ATOM 883 C C . ARG A 1 111 ? -11.225 -2.387 22.606 1.00 90.12 111 ARG A C 1
ATOM 885 O O . ARG A 1 111 ? -12.049 -3.093 23.183 1.00 90.12 111 ARG A O 1
ATOM 892 N N . TRP A 1 112 ? -11.553 -1.206 22.081 1.00 91.88 112 TRP A N 1
ATOM 893 C CA . TRP A 1 112 ? -12.910 -0.654 22.207 1.00 91.88 112 TRP A CA 1
ATOM 894 C C . TRP A 1 112 ? -13.929 -1.361 21.309 1.00 91.88 112 TRP A C 1
ATOM 896 O O . TRP A 1 112 ? -15.063 -1.569 21.732 1.00 91.88 112 TRP A O 1
ATOM 906 N N . CYS A 1 113 ? -13.531 -1.798 20.111 1.00 91.69 113 CYS A N 1
ATOM 907 C CA . CYS A 1 113 ? -14.396 -2.598 19.239 1.00 91.69 113 CYS A CA 1
ATOM 908 C C . CYS A 1 113 ? -14.684 -3.982 19.836 1.00 91.69 113 CYS A C 1
ATOM 910 O O . CYS A 1 113 ? -15.797 -4.489 19.706 1.00 91.69 113 CYS A O 1
ATOM 912 N N . LEU A 1 114 ? -13.702 -4.594 20.505 1.00 90.00 114 LEU A N 1
ATOM 913 C CA . LEU A 1 114 ? -13.918 -5.841 21.232 1.00 90.00 114 LEU A CA 1
ATOM 914 C C . LEU A 1 114 ? -14.895 -5.631 22.396 1.00 90.00 114 LEU A C 1
ATOM 916 O O . LEU A 1 114 ? -15.846 -6.396 22.536 1.00 90.00 114 LEU A O 1
ATOM 920 N N . ALA A 1 115 ? -14.715 -4.562 23.179 1.00 88.81 115 ALA A N 1
ATOM 921 C CA . ALA A 1 115 ? -15.620 -4.225 24.277 1.00 88.81 115 ALA A CA 1
ATOM 922 C C . ALA A 1 115 ? -17.071 -4.016 23.800 1.00 88.81 115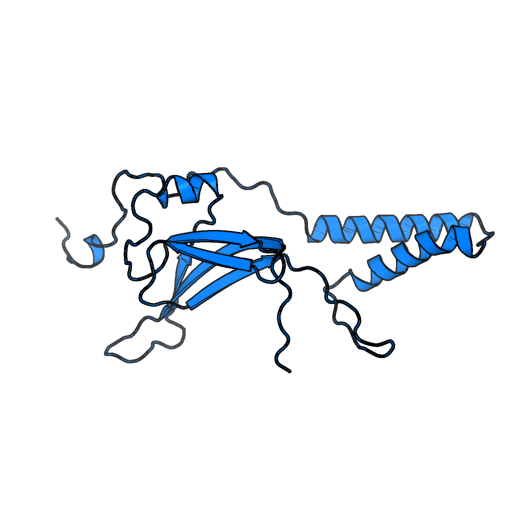 ALA A C 1
ATOM 924 O O . ALA A 1 115 ? -17.996 -4.502 24.446 1.00 88.81 115 ALA A O 1
ATOM 925 N N . GLU A 1 116 ? -17.270 -3.350 22.657 1.00 88.81 116 GLU A N 1
ATOM 926 C CA . GLU A 1 116 ? -18.580 -3.175 22.012 1.00 88.81 116 GLU A CA 1
ATOM 927 C C . GLU A 1 116 ? -19.234 -4.524 21.659 1.00 88.81 116 GLU A C 1
ATOM 929 O O . GLU A 1 116 ? -20.410 -4.728 21.950 1.00 88.81 116 GLU A O 1
ATOM 934 N N . ARG A 1 117 ? -18.474 -5.475 21.095 1.00 88.00 117 ARG A N 1
ATOM 935 C CA . ARG A 1 117 ? -18.987 -6.807 20.711 1.00 88.00 117 ARG A CA 1
ATOM 936 C C . ARG A 1 117 ? -19.271 -7.722 21.901 1.00 88.00 117 ARG A C 1
ATOM 938 O O . ARG A 1 117 ? -20.203 -8.515 21.847 1.00 88.00 117 ARG A O 1
ATOM 945 N N . MET A 1 118 ? -18.481 -7.618 22.968 1.00 88.44 118 MET A N 1
ATOM 946 C CA . MET A 1 118 ? -18.673 -8.413 24.185 1.00 88.44 118 MET A CA 1
ATOM 947 C C . MET A 1 118 ? -19.836 -7.895 25.043 1.00 88.44 118 MET A C 1
ATOM 949 O O . MET A 1 118 ? -20.452 -8.660 25.779 1.00 88.44 118 MET A O 1
ATOM 953 N N . MET A 1 119 ? -20.167 -6.607 24.948 1.00 84.31 119 MET A N 1
ATOM 954 C CA . MET A 1 119 ? -21.215 -5.963 25.742 1.00 84.31 119 MET A CA 1
ATOM 955 C C . MET A 1 119 ? -22.566 -6.710 25.781 1.00 84.31 119 MET A C 1
ATOM 957 O O . MET A 1 119 ? -23.051 -6.931 26.894 1.00 84.31 119 MET A O 1
ATOM 961 N N . PRO A 1 120 ? -23.173 -7.134 24.650 1.00 81.06 120 PRO A N 1
ATOM 962 C CA . PRO A 1 120 ? -24.439 -7.873 24.669 1.00 81.06 120 PRO A CA 1
ATOM 963 C C . PRO A 1 120 ? -24.326 -9.268 25.300 1.00 81.06 120 PRO A C 1
ATOM 965 O O . PRO A 1 120 ? -25.312 -9.773 25.824 1.00 81.06 120 PRO A O 1
ATOM 968 N N . MET A 1 121 ? -23.141 -9.886 25.282 1.00 83.12 121 MET A N 1
ATOM 969 C CA . MET A 1 121 ? -22.930 -11.241 25.809 1.00 83.12 121 MET A CA 1
ATOM 970 C C . MET A 1 121 ? -22.704 -11.255 27.326 1.00 83.12 121 MET A C 1
ATOM 972 O O . MET A 1 121 ? -23.049 -12.227 27.988 1.00 83.12 121 MET A O 1
ATOM 976 N N . TYR A 1 122 ? -22.132 -10.181 27.877 1.00 78.50 122 TYR A N 1
ATOM 977 C CA . TYR A 1 122 ? -21.729 -10.100 29.287 1.00 78.50 122 TYR A CA 1
ATOM 978 C C . TYR A 1 122 ? -22.520 -9.061 30.100 1.00 78.50 122 TYR A C 1
ATOM 980 O O . TYR A 1 122 ? -22.137 -8.733 31.221 1.00 78.50 122 TYR A O 1
ATOM 988 N N . GLY A 1 123 ? -23.626 -8.542 29.553 1.00 63.25 123 GLY A N 1
ATOM 989 C CA . GLY A 1 123 ? -24.673 -7.865 30.324 1.00 63.25 123 GLY A CA 1
ATOM 990 C C . GLY A 1 123 ? -24.230 -6.610 31.085 1.00 63.25 123 GLY A C 1
ATOM 991 O O . GLY A 1 123 ? -24.511 -6.479 32.275 1.00 63.25 123 GLY A O 1
ATOM 992 N N . LYS A 1 124 ? -23.557 -5.650 30.433 1.00 60.66 124 LYS A N 1
ATOM 993 C CA . LYS A 1 124 ? -23.310 -4.338 31.066 1.00 60.66 124 LYS A CA 1
ATOM 994 C C . LYS A 1 124 ? -24.627 -3.559 31.186 1.00 60.66 124 LYS A C 1
ATOM 996 O O . LYS A 1 124 ? -25.174 -3.110 30.188 1.00 60.66 124 LYS A O 1
ATOM 1001 N N . MET A 1 125 ? -25.107 -3.378 32.418 1.00 62.28 125 MET A N 1
ATOM 1002 C CA . MET A 1 125 ? -26.441 -2.825 32.723 1.00 62.28 125 MET A CA 1
ATOM 1003 C C . MET A 1 125 ? -26.511 -1.285 32.808 1.00 62.28 125 MET A C 1
ATOM 1005 O O . MET A 1 125 ? -27.589 -0.725 32.972 1.00 62.28 125 MET A O 1
ATOM 1009 N N . GLY A 1 126 ? -25.381 -0.571 32.725 1.00 76.19 126 GLY A N 1
ATOM 1010 C CA . GLY A 1 126 ? -25.347 0.887 32.885 1.00 76.19 126 GLY A CA 1
ATOM 1011 C C . GLY A 1 126 ? -25.464 1.647 31.562 1.00 76.19 126 GLY A C 1
ATOM 1012 O O . GLY A 1 126 ? -24.525 1.628 30.768 1.00 76.19 126 GLY A O 1
ATOM 1013 N N . GLN A 1 127 ? -26.547 2.406 31.367 1.00 80.00 127 GLN A N 1
ATOM 1014 C CA . GLN A 1 127 ? -26.799 3.199 30.149 1.00 80.00 127 GLN A CA 1
ATOM 1015 C C . GLN A 1 127 ? -25.636 4.144 29.782 1.00 80.00 127 GLN A C 1
ATOM 1017 O O . GLN A 1 127 ? -25.269 4.262 28.615 1.00 80.00 127 GLN A O 1
ATOM 1022 N N . LEU A 1 128 ? -25.001 4.761 30.786 1.00 84.88 128 LEU A N 1
ATOM 1023 C CA . LEU A 1 128 ? -23.837 5.639 30.600 1.00 84.88 128 LEU A CA 1
ATOM 1024 C C . LEU A 1 128 ? -22.603 4.886 30.081 1.00 84.88 128 LEU A C 1
ATOM 1026 O O . LEU A 1 128 ? -21.873 5.392 29.234 1.00 84.88 128 LEU A O 1
ATOM 1030 N N . GLN A 1 129 ? -22.372 3.664 30.562 1.00 82.06 129 GLN A N 1
ATOM 1031 C CA . GLN A 1 129 ? -21.208 2.858 30.176 1.00 82.06 129 GLN A CA 1
ATOM 1032 C C . GLN A 1 129 ? -21.356 2.341 28.745 1.00 82.06 129 GLN A C 1
ATOM 1034 O O . GLN A 1 129 ? -20.380 2.316 27.997 1.00 82.06 129 GLN A O 1
ATOM 1039 N N . ILE A 1 130 ? -22.585 1.980 28.358 1.00 85.19 130 ILE A N 1
ATOM 1040 C CA . ILE A 1 130 ? -22.931 1.611 26.982 1.00 85.19 130 ILE A CA 1
ATOM 1041 C C . ILE A 1 130 ? -22.580 2.769 26.045 1.00 85.19 130 ILE A C 1
ATOM 1043 O O . ILE A 1 130 ? -21.792 2.582 25.121 1.00 85.19 130 ILE A O 1
ATOM 1047 N N . GLN A 1 131 ? -23.078 3.974 26.346 1.00 87.56 131 GLN A N 1
ATOM 1048 C CA . GLN A 1 131 ? -22.814 5.172 25.545 1.00 87.56 131 GLN A CA 1
ATOM 1049 C C . GLN A 1 131 ? -21.318 5.499 25.446 1.00 87.56 131 GLN A C 1
ATOM 1051 O O . GLN A 1 131 ? -20.823 5.836 24.371 1.00 87.56 131 GLN A O 1
ATOM 1056 N N . GLN A 1 132 ? -20.571 5.386 26.548 1.00 88.12 132 GLN A N 1
ATOM 1057 C CA . GLN A 1 132 ? -19.127 5.628 26.542 1.00 88.12 132 GLN A CA 1
ATOM 1058 C C . GLN A 1 132 ? -18.389 4.646 25.630 1.00 88.12 132 GLN A C 1
ATOM 1060 O O . GLN A 1 132 ? -17.587 5.067 24.798 1.00 88.12 132 GLN A O 1
ATOM 1065 N N . ILE A 1 133 ? -18.676 3.347 25.746 1.00 88.88 133 ILE A N 1
ATOM 1066 C CA . ILE A 1 133 ? -18.019 2.315 24.936 1.00 88.88 133 ILE A CA 1
ATOM 1067 C C . ILE A 1 133 ? -18.342 2.508 23.451 1.00 88.88 133 ILE A C 1
ATOM 1069 O O . ILE A 1 133 ? -17.424 2.471 22.632 1.00 88.88 133 ILE A O 1
ATOM 1073 N N . THR A 1 134 ? -19.604 2.775 23.093 1.00 89.50 134 THR A N 1
ATOM 1074 C CA . THR A 1 134 ? -19.985 3.021 21.692 1.00 89.50 134 THR A CA 1
ATOM 1075 C C . THR A 1 134 ? -19.316 4.275 21.134 1.00 89.50 134 THR A C 1
ATOM 1077 O O . THR A 1 134 ? -18.825 4.256 20.005 1.00 89.50 134 THR A O 1
ATOM 1080 N N . ASN A 1 135 ? -19.212 5.345 21.929 1.00 92.56 135 ASN A N 1
ATOM 1081 C CA . ASN A 1 135 ? -18.551 6.584 21.514 1.00 92.56 135 ASN A CA 1
ATOM 1082 C C . ASN A 1 135 ? -17.047 6.385 21.300 1.00 92.56 135 ASN A C 1
ATOM 1084 O O . ASN A 1 135 ? -16.516 6.801 20.268 1.00 92.56 135 ASN A O 1
ATOM 1088 N N . TYR A 1 136 ? -16.356 5.708 22.222 1.00 92.38 136 TYR A N 1
ATOM 1089 C CA . TYR A 1 136 ? -14.927 5.424 22.066 1.00 92.38 136 TYR A CA 1
ATOM 1090 C C . TYR A 1 136 ? -14.649 4.460 20.912 1.00 92.38 136 TYR A C 1
ATOM 1092 O O . TYR A 1 136 ? -13.683 4.661 20.174 1.00 92.38 136 TYR A O 1
ATOM 1100 N N . ALA A 1 137 ? -15.506 3.458 20.698 1.00 91.88 137 ALA A N 1
ATOM 1101 C CA . ALA A 1 137 ? -15.402 2.569 19.545 1.00 91.88 137 ALA A CA 1
ATOM 1102 C C . ALA A 1 137 ? -15.592 3.340 18.227 1.00 91.88 137 ALA A C 1
ATOM 1104 O O . ALA A 1 137 ? -14.797 3.179 17.299 1.00 91.88 137 ALA A O 1
ATOM 1105 N N . ALA A 1 138 ? -16.593 4.222 18.146 1.00 93.12 138 ALA A N 1
ATOM 1106 C CA . ALA A 1 138 ? -16.828 5.064 16.976 1.00 93.12 138 ALA A CA 1
ATOM 1107 C C . ALA A 1 138 ? -15.657 6.024 16.710 1.00 93.12 138 ALA A C 1
ATOM 1109 O O . ALA A 1 138 ? -15.178 6.109 15.577 1.00 93.12 138 ALA A O 1
ATOM 1110 N N . GLN A 1 139 ? -15.146 6.688 17.750 1.00 93.44 139 GLN A N 1
ATOM 1111 C CA . GLN A 1 139 ? -13.998 7.587 17.652 1.00 93.44 139 GLN A CA 1
ATOM 1112 C C . GLN A 1 139 ? -12.744 6.842 17.186 1.00 93.44 139 GLN A C 1
ATOM 1114 O O . GLN A 1 139 ? -12.070 7.298 16.267 1.00 93.44 139 GLN A O 1
ATOM 1119 N N . ALA A 1 140 ? -12.443 5.678 17.767 1.00 92.12 140 ALA A N 1
ATOM 1120 C CA . ALA A 1 140 ? -11.264 4.906 17.394 1.00 92.12 140 ALA A CA 1
ATOM 1121 C C . ALA A 1 140 ? -11.342 4.408 15.938 1.00 92.12 140 ALA A C 1
ATOM 1123 O O . ALA A 1 140 ? -10.369 4.535 15.192 1.00 92.12 140 ALA A O 1
ATOM 1124 N N . LYS A 1 141 ? -12.519 3.936 15.492 1.00 91.62 141 LYS A N 1
ATOM 1125 C CA . LYS A 1 141 ? -12.775 3.594 14.080 1.00 91.62 141 LYS A CA 1
ATOM 1126 C C . LYS A 1 141 ? -12.588 4.814 13.169 1.00 91.62 141 LYS A C 1
ATOM 1128 O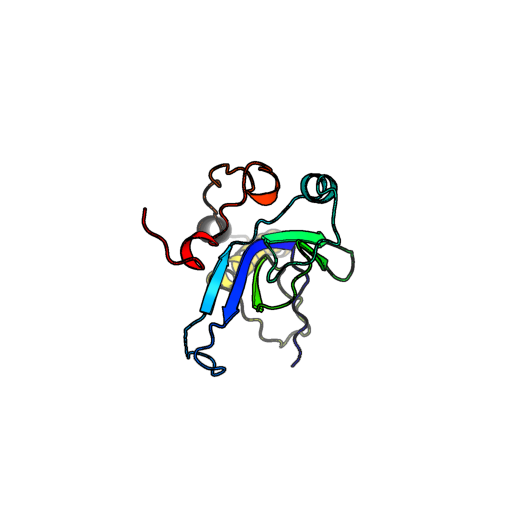 O . LYS A 1 141 ? -11.970 4.693 12.114 1.00 91.62 141 LYS A O 1
ATOM 1133 N N . ALA A 1 142 ? -13.103 5.981 13.556 1.00 91.75 142 ALA A N 1
ATOM 1134 C CA . ALA A 1 142 ? -12.987 7.212 12.775 1.00 91.75 142 ALA A CA 1
ATOM 1135 C C . ALA A 1 142 ? -11.534 7.697 12.657 1.00 91.75 142 ALA A C 1
ATOM 1137 O O . ALA A 1 142 ? -11.117 8.097 11.572 1.00 91.75 142 ALA A O 1
ATOM 1138 N N . THR A 1 143 ? -10.754 7.615 13.738 1.00 90.69 143 THR A N 1
ATOM 1139 C CA . THR A 1 143 ? -9.327 7.957 13.733 1.00 90.69 143 THR A CA 1
ATOM 1140 C C . THR A 1 143 ? -8.559 7.070 12.762 1.00 90.69 143 THR A C 1
ATOM 1142 O O . THR A 1 143 ? -7.876 7.597 11.893 1.00 90.69 143 THR A O 1
ATOM 1145 N N . ILE A 1 144 ? -8.739 5.744 12.823 1.00 90.62 144 ILE A N 1
ATOM 1146 C CA . ILE A 1 144 ? -8.073 4.821 11.888 1.00 90.62 144 ILE A CA 1
ATOM 1147 C C . ILE A 1 144 ? -8.486 5.103 10.446 1.00 90.62 144 ILE A C 1
ATOM 1149 O O . ILE A 1 144 ? -7.630 5.196 9.571 1.00 90.62 144 ILE A O 1
ATOM 1153 N N . LYS A 1 145 ? -9.788 5.285 10.192 1.00 88.81 145 LYS A N 1
ATOM 1154 C CA . LYS A 1 145 ? -10.282 5.621 8.851 1.00 88.81 145 LYS A CA 1
ATOM 1155 C C . LYS A 1 145 ? -9.650 6.904 8.324 1.00 88.81 145 LYS A C 1
ATOM 1157 O O . LYS A 1 145 ? -9.271 6.935 7.165 1.00 88.81 145 LYS A O 1
ATOM 1162 N N . ARG A 1 146 ? -9.506 7.933 9.164 1.00 87.06 146 ARG A N 1
ATOM 1163 C CA . ARG A 1 146 ? -8.881 9.208 8.791 1.00 87.06 146 ARG A CA 1
ATOM 1164 C C . ARG A 1 146 ? -7.387 9.055 8.525 1.00 87.06 146 ARG A C 1
ATOM 1166 O O . ARG A 1 146 ? -6.913 9.569 7.523 1.00 87.06 146 ARG A O 1
ATOM 1173 N N . THR A 1 147 ? -6.666 8.342 9.388 1.00 85.81 147 THR A N 1
ATOM 1174 C CA . THR A 1 147 ? -5.224 8.098 9.231 1.00 85.81 147 THR A CA 1
ATOM 1175 C C . THR A 1 147 ? -4.918 7.267 7.985 1.00 85.81 147 THR A C 1
ATOM 1177 O O . THR A 1 147 ? -3.928 7.526 7.314 1.00 85.81 147 THR A O 1
ATOM 1180 N N . ASN A 1 148 ? -5.783 6.311 7.641 1.00 83.81 148 ASN A N 1
ATOM 1181 C CA . ASN A 1 148 ? -5.630 5.478 6.447 1.00 83.81 148 ASN A CA 1
ATOM 1182 C C . ASN A 1 148 ? -6.281 6.077 5.191 1.00 83.81 148 ASN A C 1
ATOM 1184 O O . ASN A 1 148 ? -6.227 5.450 4.131 1.00 83.81 148 ASN A O 1
ATOM 1188 N N . MET A 1 149 ? -6.952 7.229 5.294 1.00 84.62 149 MET A N 1
ATOM 1189 C CA . MET A 1 149 ? -7.665 7.802 4.159 1.00 84.62 149 MET A CA 1
ATOM 1190 C C . MET A 1 149 ? -6.662 8.273 3.114 1.00 84.62 149 MET A C 1
ATOM 1192 O O . MET A 1 149 ? -5.797 9.101 3.393 1.00 84.62 149 MET A O 1
ATOM 1196 N N . LYS A 1 150 ? -6.809 7.759 1.895 1.00 77.56 150 LYS A N 1
ATOM 1197 C CA . LYS A 1 150 ? -6.011 8.180 0.748 1.00 77.56 150 LYS A CA 1
ATOM 1198 C C . LYS A 1 150 ? -6.807 9.195 -0.065 1.00 77.56 150 LYS A C 1
ATOM 1200 O O . LYS A 1 150 ? -7.984 8.944 -0.332 1.00 77.56 150 LYS A O 1
ATOM 1205 N N . PRO A 1 151 ? -6.207 10.331 -0.456 1.00 77.25 151 PRO A N 1
ATOM 1206 C CA . PRO A 1 151 ? -6.863 11.247 -1.372 1.00 77.25 151 PRO A CA 1
ATOM 1207 C C . PRO A 1 151 ? -7.118 10.544 -2.717 1.00 77.25 151 PRO A C 1
ATOM 1209 O O . PRO A 1 151 ? -6.320 9.684 -3.117 1.00 77.25 151 PRO A O 1
ATOM 1212 N N . PRO A 1 152 ? -8.216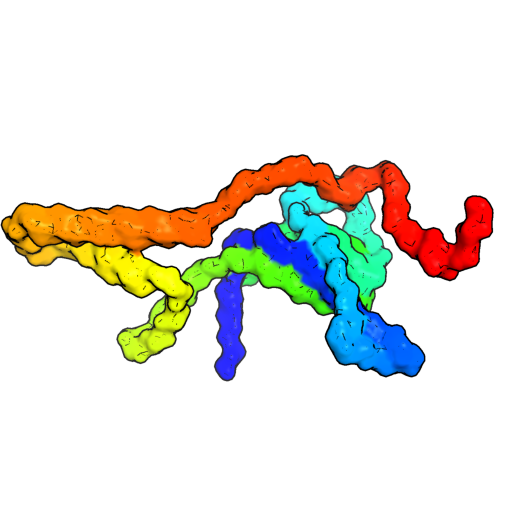 10.890 -3.415 1.00 72.94 152 PRO A N 1
ATOM 1213 C CA . PRO A 1 152 ? -8.501 10.339 -4.732 1.00 72.94 152 PRO A CA 1
ATOM 1214 C C . PRO A 1 152 ? -7.319 10.615 -5.664 1.00 72.94 152 PRO A C 1
ATOM 1216 O O . PRO A 1 152 ? -6.804 11.733 -5.723 1.00 72.94 152 PRO A O 1
ATOM 1219 N N . GLN A 1 153 ? -6.857 9.573 -6.353 1.00 66.12 153 GLN A N 1
ATOM 1220 C CA . GLN A 1 153 ? -5.754 9.699 -7.296 1.00 66.12 153 GLN A CA 1
ATOM 1221 C C . GLN A 1 153 ? -6.207 10.533 -8.498 1.00 66.12 153 GLN A C 1
ATOM 1223 O O . GLN A 1 153 ? -7.297 10.331 -9.031 1.00 66.12 153 GLN A O 1
ATOM 1228 N N . VAL A 1 154 ? -5.364 11.469 -8.934 1.00 72.00 154 VAL A N 1
ATOM 1229 C CA . VAL A 1 154 ? -5.564 12.172 -10.206 1.00 72.00 154 VAL A CA 1
ATOM 1230 C C . VAL A 1 154 ? -5.328 11.160 -11.325 1.00 72.00 154 VAL A C 1
ATOM 1232 O O . VAL A 1 154 ? -4.240 10.588 -11.396 1.00 72.00 154 VAL A O 1
ATOM 1235 N N . SER A 1 155 ? -6.327 10.930 -12.180 1.00 66.56 155 SER A N 1
ATOM 1236 C CA . SER A 1 155 ? -6.210 10.021 -13.323 1.00 66.56 155 SER A CA 1
ATOM 1237 C C . SER A 1 155 ? -5.032 10.434 -14.204 1.00 66.56 155 SER A C 1
ATOM 1239 O O . SER A 1 155 ? -5.007 11.534 -14.756 1.00 66.56 155 SER A O 1
ATOM 1241 N N . LYS A 1 156 ? -4.044 9.550 -14.329 1.00 67.38 156 LYS A N 1
ATOM 1242 C CA . LYS A 1 156 ? -2.930 9.680 -15.267 1.00 67.38 156 LYS A CA 1
ATOM 1243 C C . LYS A 1 156 ? -2.956 8.458 -16.164 1.00 67.38 156 LYS A C 1
ATOM 1245 O O . LYS A 1 156 ? -3.134 7.350 -15.666 1.00 67.38 156 LYS A O 1
ATOM 1250 N N . TYR A 1 157 ? -2.776 8.662 -17.463 1.00 70.06 157 TYR A N 1
ATOM 1251 C CA . TYR A 1 157 ? -2.568 7.534 -18.354 1.00 70.06 157 TYR A CA 1
ATOM 1252 C C . TYR A 1 157 ? -1.207 6.906 -18.047 1.00 70.06 157 TYR A C 1
ATOM 1254 O O . TYR A 1 157 ? -0.220 7.640 -17.919 1.00 70.06 157 TYR A O 1
ATOM 1262 N N . PRO A 1 158 ? -1.145 5.578 -17.892 1.00 64.44 158 PRO A N 1
ATOM 1263 C CA . PRO A 1 158 ? 0.116 4.890 -17.700 1.00 64.44 158 PRO A CA 1
ATOM 1264 C C . PRO A 1 158 ? 0.981 5.053 -18.956 1.00 64.44 158 PRO A C 1
ATOM 1266 O O . PRO A 1 158 ? 0.566 4.718 -20.066 1.00 64.44 158 PRO A O 1
ATOM 1269 N N . ASP A 1 159 ? 2.199 5.567 -18.773 1.00 69.12 159 ASP A N 1
ATOM 1270 C CA . ASP A 1 159 ? 3.139 5.879 -19.865 1.00 69.12 159 ASP A CA 1
ATOM 1271 C C . ASP A 1 159 ? 3.452 4.642 -20.725 1.00 69.12 159 ASP A C 1
ATOM 1273 O O . ASP A 1 159 ? 3.659 4.732 -21.929 1.00 69.12 159 ASP A O 1
ATOM 1277 N N . VAL A 1 160 ? 3.383 3.453 -20.122 1.00 68.00 160 VAL A N 1
ATOM 1278 C CA . VAL A 1 160 ? 3.624 2.172 -20.800 1.00 68.00 160 VAL A CA 1
ATOM 1279 C C . VAL A 1 160 ? 2.559 1.802 -21.838 1.00 68.00 160 VAL A C 1
ATOM 1281 O O . VAL A 1 160 ? 2.846 1.001 -22.723 1.00 68.00 160 VAL A O 1
ATOM 1284 N N . LEU A 1 161 ? 1.358 2.387 -21.760 1.00 68.88 161 LEU A N 1
ATOM 1285 C CA . LEU A 1 161 ? 0.295 2.212 -22.759 1.00 68.88 161 LEU A CA 1
ATOM 1286 C C . LEU A 1 161 ? 0.307 3.329 -23.812 1.00 68.88 161 LEU A C 1
ATOM 1288 O O . LEU A 1 161 ? -0.247 3.171 -24.900 1.00 68.88 161 LEU A O 1
ATOM 1292 N N . MET A 1 162 ? 0.970 4.451 -23.519 1.00 68.38 162 MET A N 1
ATOM 1293 C CA . MET A 1 162 ? 1.157 5.554 -24.454 1.00 68.38 162 MET A CA 1
ATOM 1294 C C . MET A 1 162 ? 2.333 5.239 -25.383 1.00 68.38 162 MET A C 1
ATOM 1296 O O . MET A 1 162 ? 3.453 5.715 -25.226 1.00 68.38 162 MET A O 1
ATOM 1300 N N . THR A 1 163 ? 2.074 4.413 -26.392 1.00 57.50 163 THR A N 1
ATOM 1301 C CA . THR A 1 163 ? 3.018 4.102 -27.475 1.00 57.50 163 THR A CA 1
ATOM 1302 C C . THR A 1 163 ? 3.157 5.296 -28.429 1.00 57.50 163 THR A C 1
ATOM 1304 O O . THR A 1 163 ? 2.714 5.280 -29.571 1.00 57.50 163 THR A O 1
ATOM 1307 N N . GLY A 1 164 ? 3.773 6.378 -27.950 1.00 52.53 164 GLY A N 1
ATOM 1308 C CA . GLY A 1 164 ? 3.959 7.616 -28.705 1.00 52.53 164 GLY A CA 1
ATOM 1309 C C . GLY A 1 164 ? 5.248 8.327 -28.316 1.00 52.53 164 GLY A C 1
ATOM 1310 O O . GLY A 1 164 ? 5.197 9.370 -27.679 1.00 52.53 164 GLY A O 1
ATOM 1311 N N . ARG A 1 165 ? 6.383 7.755 -28.744 1.00 47.16 165 ARG A N 1
ATOM 1312 C CA . ARG A 1 165 ? 7.778 8.135 -28.438 1.00 47.16 165 ARG A CA 1
ATOM 1313 C C . ARG A 1 165 ? 8.174 7.946 -26.966 1.00 47.16 165 ARG A C 1
ATOM 1315 O O . ARG A 1 165 ? 7.736 8.719 -26.118 1.00 47.16 165 ARG A O 1
ATOM 1322 N N . PRO A 1 166 ? 9.069 6.991 -26.651 1.00 51.44 166 PRO A N 1
ATOM 1323 C CA . PRO A 1 166 ? 9.683 6.979 -25.334 1.00 51.44 166 PRO A CA 1
ATOM 1324 C C . PRO A 1 166 ? 10.413 8.312 -25.125 1.00 51.44 166 PRO A C 1
ATOM 1326 O O . PRO A 1 166 ? 11.143 8.780 -26.003 1.00 51.44 166 PRO A O 1
ATOM 1329 N N . LYS A 1 167 ? 10.220 8.944 -23.962 1.00 53.19 167 LYS A N 1
ATOM 1330 C CA . LYS A 1 167 ? 11.133 9.985 -23.472 1.00 53.19 167 LYS A CA 1
ATOM 1331 C C . LYS A 1 167 ? 12.442 9.307 -23.078 1.00 53.19 167 LYS A C 1
ATOM 1333 O O . LYS A 1 167 ? 12.770 9.187 -21.901 1.00 53.19 167 LYS A O 1
ATOM 1338 N N . ASP A 1 168 ? 13.151 8.789 -24.071 1.00 51.97 168 ASP A N 1
ATOM 1339 C CA . ASP A 1 168 ? 14.471 8.236 -23.875 1.00 51.97 168 ASP A CA 1
ATOM 1340 C C . ASP A 1 168 ? 15.393 9.402 -23.540 1.00 51.97 168 ASP A C 1
ATOM 1342 O O . ASP A 1 168 ? 15.571 10.338 -24.321 1.00 51.97 168 ASP A O 1
ATOM 1346 N N . ALA A 1 169 ? 16.020 9.332 -22.369 1.00 50.38 169 ALA A N 1
ATOM 1347 C CA . ALA A 1 169 ? 17.106 10.218 -21.963 1.00 50.38 169 ALA A CA 1
ATOM 1348 C C . ALA A 1 169 ? 18.374 10.036 -22.833 1.00 50.38 169 ALA A C 1
ATOM 1350 O O . ALA A 1 169 ? 19.472 10.383 -22.410 1.00 50.38 169 ALA A O 1
ATOM 1351 N N . ALA A 1 170 ? 18.236 9.515 -24.058 1.00 53.25 170 ALA A N 1
ATOM 1352 C CA . ALA A 1 170 ? 19.289 9.393 -25.057 1.00 53.25 170 ALA A CA 1
ATOM 1353 C C . ALA A 1 170 ? 19.888 10.759 -25.429 1.00 53.25 170 ALA A C 1
ATOM 1355 O O . ALA A 1 170 ? 21.072 10.839 -25.729 1.00 53.25 170 ALA A O 1
ATOM 1356 N N . PHE A 1 171 ? 19.118 11.849 -25.303 1.00 52.44 171 PHE A N 1
ATOM 1357 C CA . PHE A 1 171 ? 19.633 13.215 -25.461 1.00 52.44 171 PHE A CA 1
ATOM 1358 C C . PHE A 1 171 ? 20.729 13.573 -24.437 1.00 52.44 171 PHE A C 1
ATOM 1360 O O . PHE A 1 171 ? 21.599 14.387 -24.723 1.00 52.44 171 PHE A O 1
ATOM 1367 N N . ILE A 1 172 ? 20.729 12.944 -23.256 1.00 59.34 172 ILE A N 1
ATOM 1368 C CA . ILE A 1 172 ? 21.760 13.167 -22.227 1.00 59.34 172 ILE A CA 1
ATOM 1369 C C . ILE A 1 172 ? 23.013 12.314 -22.505 1.00 59.34 172 ILE A C 1
ATOM 1371 O O . ILE A 1 172 ? 24.097 12.647 -22.037 1.00 59.34 172 ILE A O 1
ATOM 1375 N N . LEU A 1 173 ? 22.890 11.246 -23.300 1.00 57.38 173 LEU A N 1
ATOM 1376 C CA . LEU A 1 173 ? 23.997 10.353 -23.655 1.00 57.38 173 LEU A CA 1
ATOM 1377 C C . LEU A 1 173 ? 24.803 10.818 -24.881 1.00 57.38 173 LEU A C 1
ATOM 1379 O O . LEU A 1 173 ? 25.949 10.399 -25.000 1.00 57.38 173 LEU A O 1
ATOM 1383 N N . ASP A 1 174 ? 24.258 11.690 -25.740 1.00 54.62 174 ASP A N 1
ATOM 1384 C CA . ASP A 1 174 ? 24.942 12.178 -26.959 1.00 54.62 174 ASP A CA 1
ATOM 1385 C C . ASP A 1 174 ? 25.361 13.664 -26.915 1.00 54.62 174 ASP A C 1
ATOM 1387 O O . ASP A 1 174 ? 25.753 14.237 -27.922 1.00 54.62 174 ASP A O 1
ATOM 1391 N N . GLY A 1 175 ? 25.298 14.316 -25.746 1.00 54.16 175 GLY A N 1
ATOM 1392 C CA . GLY A 1 175 ? 26.037 15.562 -25.473 1.00 54.16 175 GLY A CA 1
ATOM 1393 C C . GLY A 1 175 ? 25.980 16.674 -26.538 1.00 54.16 175 GLY A C 1
ATOM 1394 O O . GLY A 1 175 ? 26.987 17.350 -26.744 1.00 54.16 175 GLY A O 1
ATOM 1395 N N . GLY A 1 176 ? 24.844 16.885 -27.210 1.00 47.97 176 GLY A N 1
ATOM 1396 C CA . GLY A 1 176 ? 24.744 17.808 -28.343 1.00 47.97 176 GLY A CA 1
ATOM 1397 C C . GLY A 1 176 ? 23.662 18.867 -28.167 1.00 47.97 176 GLY A C 1
ATOM 1398 O O . GLY A 1 176 ? 22.490 18.610 -28.435 1.00 47.97 176 GLY A O 1
ATOM 1399 N N . PHE A 1 177 ? 24.059 20.079 -27.777 1.00 48.25 177 PHE A N 1
ATOM 1400 C CA . PHE A 1 177 ? 23.308 21.281 -28.139 1.00 48.25 177 PHE A CA 1
ATOM 1401 C C . PHE A 1 177 ? 23.493 21.516 -29.646 1.00 48.25 177 PHE A C 1
ATOM 1403 O O . PHE A 1 177 ? 24.629 21.618 -30.108 1.00 48.25 177 PHE A O 1
ATOM 1410 N N . ASN A 1 178 ? 22.391 21.620 -30.386 1.00 43.62 178 ASN A N 1
ATOM 1411 C CA . ASN A 1 178 ? 22.309 22.459 -31.582 1.00 43.62 178 ASN A CA 1
ATOM 1412 C C . ASN A 1 178 ? 21.340 23.597 -31.277 1.00 43.62 178 ASN A C 1
ATOM 1414 O O . ASN A 1 178 ? 20.283 23.295 -30.674 1.00 43.62 178 ASN A O 1
#

pLDDT: mean 79.62, std 13.01, range [37.47, 93.44]

Secondary structure (DSSP, 8-state):
---PPPPEEEEEEEEEEEEEEETTEEEEEEEEEEEEEEEPHHHHHH-S-TT-EESS-SEEEEEE-SSSEEEEEESEESS-EEEEEEEEPPPPP-STT------TTHHHHHHHHHHHHHHHHHT---HHHHHHHHHHHHHHHHHHHHHTPPPPPPP---TTT--S----THHHHS----

Radius of gyration: 23.89 Å; chains: 1; bounding box: 61×42×64 Å

Sequence (178 aa):
ITAYYERPLTIESAFVRVTTTSNGVPIYGGGLDYPITILSLEEYESIGLKSLNGPWPKALYYQPSELLGTIYLWPNPAQGEMHLFTQTIFREFGDLYGTMQFPQGYNMALRWCLAERMMPMYGKMGQLQIQQITNYAAQAKATIKRTNMKPPQVSKYPDVLMTGRPKDAAFILDGGFN